Protein AF-A0AAV1KC85-F1 (afdb_monomer)

Mean predicted aligned error: 4.47 Å

InterPro domains:
  IPR036397 Ribonuclease H superfamily [G3DSA:3.30.420.10] (1-70)

Solvent-accessible surface area (backbone atoms only — not comparable to full-atom values): 4545 Å² total; per-residue (Å²): 120,72,85,84,51,89,73,69,48,80,72,70,79,50,70,71,58,55,30,64,71,45,50,52,49,40,55,76,67,71,51,54,56,64,49,63,88,77,49,73,82,95,48,52,83,76,34,65,55,61,66,43,49,48,57,58,46,47,60,58,63,66,68,51,90,59,93,85,65,130

Nearest PDB structures (foldseek):
  3jca-assembly1_E  TM=6.325E-01  e=3.585E-01  Mouse mammary tumor virus
  6qbv-assembly2_D  TM=4.726E-01  e=1.569E+00  Human T-lymphotropic virus 2
  6voy-assembly1_D  TM=4.721E-01  e=1.937E+00  Saccharolobus solfataricus P2

pLDDT: mean 93.09, std 6.51, range [57.5, 98.31]

Secondary structure (DSSP, 8-state):
-GGG----B-----HHHHSHHHHHHHHHTT--B--TTTSPTT-GGG-HIIIIIHHHHHHHHTTS--TT--

Structure (mmCIF, N/CA/C/O backbone):
data_AF-A0AAV1KC85-F1
#
_entry.id   AF-A0AAV1KC85-F1
#
loop_
_atom_site.group_PDB
_atom_site.id
_atom_site.type_symbol
_atom_site.label_atom_id
_atom_site.label_alt_id
_atom_site.label_comp_id
_atom_site.label_asym_id
_atom_site.label_entity_id
_atom_site.label_seq_id
_atom_site.pdbx_PDB_ins_code
_atom_site.Cartn_x
_atom_site.Cartn_y
_atom_site.Cartn_z
_atom_site.occupancy
_atom_site.B_iso_or_equiv
_atom_site.auth_seq_id
_atom_site.auth_comp_id
_atom_site.auth_asym_id
_atom_site.auth_atom_id
_atom_site.pdbx_PDB_model_num
ATOM 1 N N . MET A 1 1 ? -12.340 5.627 -9.789 1.00 69.06 1 MET A N 1
ATOM 2 C CA . MET A 1 1 ? -11.344 5.672 -8.693 1.00 69.06 1 MET A CA 1
ATOM 3 C C . MET A 1 1 ? -10.450 6.889 -8.905 1.00 69.06 1 MET A C 1
ATOM 5 O O . MET A 1 1 ? -10.239 7.262 -10.052 1.00 69.06 1 MET A O 1
ATOM 9 N N . PHE A 1 2 ? -10.053 7.573 -7.829 1.00 83.00 2 PHE A N 1
ATOM 10 C CA . PHE A 1 2 ? -9.190 8.773 -7.821 1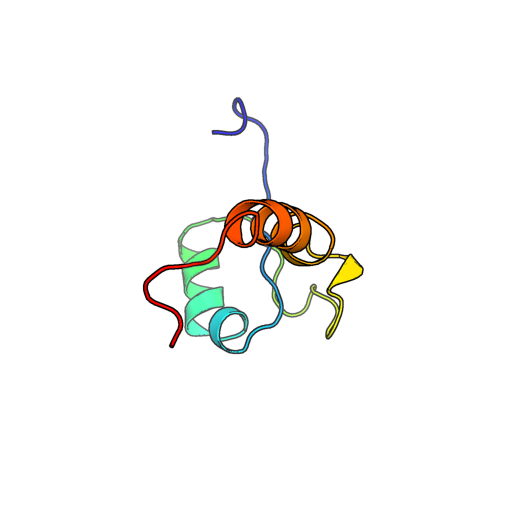.00 83.00 2 PHE A CA 1
ATOM 11 C C . PHE A 1 2 ? -9.559 9.942 -8.763 1.00 83.00 2 PHE A C 1
ATOM 13 O O . PHE A 1 2 ? -8.709 10.776 -9.050 1.00 83.00 2 PHE A O 1
ATOM 20 N N . ASN A 1 3 ? -10.809 10.059 -9.228 1.00 89.25 3 ASN A N 1
ATOM 21 C CA . ASN A 1 3 ? -11.261 11.146 -10.116 1.00 89.25 3 ASN A CA 1
ATOM 22 C C . ASN A 1 3 ? -10.346 11.370 -11.340 1.00 89.25 3 ASN A C 1
ATOM 24 O O . ASN A 1 3 ? -9.989 12.508 -11.640 1.00 89.25 3 ASN A O 1
ATOM 28 N N . ASN A 1 4 ? -9.941 10.289 -12.020 1.00 88.12 4 ASN A N 1
ATOM 29 C CA . ASN A 1 4 ? -9.025 10.322 -13.172 1.00 88.12 4 ASN A CA 1
ATOM 30 C C . ASN A 1 4 ? -7.615 10.872 -12.875 1.00 88.12 4 ASN A C 1
ATOM 32 O O . ASN A 1 4 ? -6.872 11.192 -13.802 1.00 88.12 4 ASN A O 1
ATOM 36 N N . ARG A 1 5 ? -7.223 10.983 -11.601 1.00 92.44 5 ARG A N 1
ATOM 37 C CA . ARG A 1 5 ? -5.857 11.352 -11.223 1.00 92.44 5 ARG A CA 1
ATOM 38 C C . ARG A 1 5 ? -4.932 10.145 -11.305 1.00 92.44 5 ARG A C 1
ATOM 40 O O . ARG A 1 5 ? -5.344 9.017 -11.034 1.00 92.44 5 ARG A O 1
ATOM 47 N N . HIS A 1 6 ? -3.679 10.427 -11.647 1.00 93.00 6 HIS A N 1
ATOM 48 C CA . HIS A 1 6 ? -2.585 9.471 -11.534 1.00 93.00 6 HIS A CA 1
ATOM 49 C C . HIS A 1 6 ? -2.436 9.006 -10.081 1.00 93.00 6 HIS A C 1
ATOM 51 O O . HIS A 1 6 ? -2.662 9.782 -9.147 1.00 93.00 6 HIS A O 1
ATOM 57 N N . TRP A 1 7 ? -2.111 7.732 -9.905 1.00 94.38 7 TRP A N 1
ATOM 58 C CA . TRP A 1 7 ? -1.941 7.094 -8.608 1.00 94.38 7 TRP A CA 1
ATOM 59 C C . TRP A 1 7 ? -0.837 6.044 -8.708 1.00 94.38 7 TRP A C 1
ATOM 61 O O . TRP A 1 7 ? -0.583 5.504 -9.781 1.00 94.38 7 TRP A O 1
ATOM 71 N N . VAL A 1 8 ? -0.201 5.762 -7.575 1.00 95.50 8 VAL A N 1
ATOM 72 C CA . VAL A 1 8 ? 0.836 4.737 -7.445 1.00 95.50 8 VAL A CA 1
ATOM 73 C C . VAL A 1 8 ? 0.416 3.785 -6.333 1.00 95.50 8 VAL A C 1
ATOM 75 O O . VAL A 1 8 ? -0.016 4.222 -5.265 1.00 95.50 8 VAL A O 1
ATOM 78 N N . PHE A 1 9 ? 0.516 2.485 -6.584 1.00 95.31 9 PHE A N 1
ATOM 79 C CA . PHE A 1 9 ? 0.284 1.449 -5.591 1.00 95.31 9 PHE A CA 1
ATOM 80 C C . PHE A 1 9 ? 1.458 1.371 -4.609 1.00 95.31 9 PHE A C 1
ATOM 82 O O . PHE A 1 9 ? 2.611 1.196 -5.005 1.00 95.31 9 PHE A O 1
ATOM 89 N N . GLN A 1 10 ? 1.160 1.473 -3.318 1.00 95.31 10 GLN A N 1
ATOM 90 C CA . GLN A 1 10 ? 2.133 1.347 -2.237 1.00 95.31 10 GLN A CA 1
ATOM 91 C C . GLN A 1 10 ? 1.876 0.049 -1.465 1.00 95.31 10 GLN A C 1
ATOM 93 O O . GLN A 1 10 ? 0.736 -0.247 -1.111 1.00 95.31 10 GLN A O 1
ATOM 98 N N . GLN A 1 11 ? 2.943 -0.697 -1.188 1.00 94.00 11 GLN A N 1
ATOM 99 C CA . GLN A 1 11 ? 2.950 -1.909 -0.367 1.00 94.00 11 GLN A CA 1
ATOM 100 C C . GLN A 1 11 ? 4.238 -1.941 0.466 1.00 94.00 11 GLN A C 1
ATOM 102 O O . GLN A 1 11 ? 5.234 -1.331 0.079 1.00 94.00 11 GLN A O 1
ATOM 107 N N . ASP A 1 12 ? 4.208 -2.622 1.611 1.00 91.94 12 ASP A N 1
ATOM 108 C CA . ASP A 1 12 ? 5.388 -2.793 2.461 1.00 91.94 12 ASP A CA 1
ATOM 109 C C . ASP A 1 12 ? 6.362 -3.850 1.893 1.00 91.94 12 ASP A C 1
ATOM 111 O O . ASP A 1 12 ? 6.127 -4.484 0.860 1.00 91.94 12 ASP A O 1
ATOM 115 N N . SER A 1 13 ? 7.459 -4.080 2.613 1.00 90.62 13 SER A N 1
ATOM 116 C CA . SER A 1 13 ? 8.481 -5.069 2.252 1.00 90.62 13 SER A CA 1
ATOM 117 C C . SER A 1 13 ? 8.206 -6.483 2.788 1.00 90.62 13 SER A C 1
ATOM 119 O O . SER A 1 13 ? 9.153 -7.262 2.952 1.00 90.62 13 SER A O 1
ATOM 121 N N . ALA A 1 14 ? 6.947 -6.857 3.058 1.00 92.44 14 ALA A N 1
ATOM 122 C CA . ALA A 1 14 ? 6.621 -8.226 3.457 1.00 92.44 14 ALA A CA 1
ATOM 123 C C . ALA A 1 14 ? 7.098 -9.242 2.392 1.00 92.44 14 ALA A C 1
ATOM 125 O O . ALA A 1 14 ? 7.073 -8.941 1.193 1.00 92.44 14 ALA A O 1
ATOM 126 N N . PRO A 1 15 ? 7.506 -10.473 2.771 1.00 95.25 15 PRO A N 1
ATOM 127 C CA . PRO A 1 15 ? 8.056 -11.446 1.821 1.00 95.25 15 PRO A CA 1
ATOM 128 C C . PRO A 1 15 ? 7.157 -11.725 0.608 1.00 95.25 15 PRO A C 1
ATOM 130 O O . PRO A 1 15 ? 7.659 -11.892 -0.502 1.00 95.25 15 PRO A O 1
ATOM 133 N N . ALA A 1 16 ? 5.833 -11.721 0.798 1.00 96.81 16 ALA A N 1
ATOM 134 C CA . ALA A 1 16 ? 4.867 -11.908 -0.282 1.00 96.81 16 ALA A CA 1
ATOM 135 C C . ALA A 1 16 ? 4.873 -10.747 -1.293 1.00 96.81 16 ALA A C 1
ATOM 137 O O . ALA A 1 16 ? 4.764 -10.983 -2.495 1.00 96.81 16 ALA A O 1
ATOM 138 N N . HIS A 1 17 ? 5.048 -9.508 -0.831 1.00 95.31 17 HIS A N 1
ATOM 139 C CA . HIS A 1 17 ? 5.117 -8.323 -1.689 1.00 95.31 17 HIS A CA 1
ATOM 140 C C . HIS A 1 17 ? 6.459 -8.233 -2.422 1.00 95.31 17 HIS A C 1
ATOM 142 O O . HIS A 1 17 ? 6.504 -7.838 -3.585 1.00 95.31 17 HIS A O 1
ATOM 148 N N . ARG A 1 18 ? 7.545 -8.691 -1.787 1.00 95.38 18 ARG A N 1
ATOM 149 C CA . ARG A 1 18 ? 8.890 -8.779 -2.384 1.00 95.38 18 ARG A CA 1
ATOM 150 C C . ARG A 1 18 ? 9.066 -9.927 -3.374 1.00 95.38 18 ARG A C 1
ATOM 152 O O . ARG A 1 18 ? 10.046 -9.948 -4.116 1.00 95.38 18 ARG A O 1
ATOM 159 N N . ALA A 1 19 ? 8.173 -10.913 -3.360 1.00 97.56 19 ALA A N 1
ATOM 160 C CA . ALA A 1 19 ? 8.287 -12.072 -4.229 1.00 97.56 19 ALA A CA 1
ATOM 161 C C . ALA A 1 19 ? 8.304 -11.639 -5.701 1.00 97.56 19 ALA A C 1
ATOM 163 O O . ALA A 1 19 ? 7.462 -10.852 -6.137 1.00 97.56 19 ALA A O 1
ATOM 164 N N . LYS A 1 20 ? 9.225 -12.212 -6.484 1.00 97.62 20 LYS A N 1
ATOM 165 C CA . LYS A 1 20 ? 9.340 -11.934 -7.922 1.00 97.62 20 LYS A CA 1
ATOM 166 C C . LYS A 1 20 ? 8.005 -12.116 -8.646 1.00 97.62 20 LYS A C 1
ATOM 168 O O . LYS A 1 20 ? 7.630 -11.274 -9.447 1.00 97.62 20 LYS A O 1
ATOM 173 N N . SER A 1 21 ? 7.255 -13.164 -8.307 1.00 98.25 21 SER A N 1
ATOM 174 C CA . SER A 1 21 ? 5.927 -13.415 -8.876 1.00 98.25 21 SER A CA 1
ATOM 175 C C . SER A 1 21 ? 4.952 -12.257 -8.658 1.00 98.25 21 SER A C 1
ATOM 177 O O . SER A 1 21 ? 4.176 -11.949 -9.555 1.00 98.25 21 SER A O 1
ATOM 179 N N . THR A 1 22 ? 4.992 -11.605 -7.494 1.00 98.12 22 THR A N 1
ATOM 180 C CA . THR A 1 22 ? 4.133 -10.458 -7.171 1.00 98.12 22 THR A CA 1
ATOM 181 C C . THR A 1 22 ? 4.575 -9.207 -7.925 1.00 98.12 22 THR A C 1
ATOM 183 O O . THR A 1 22 ? 3.746 -8.536 -8.536 1.00 98.12 22 THR A O 1
ATOM 186 N N . GLN A 1 23 ? 5.879 -8.919 -7.936 1.00 97.81 23 GLN A N 1
ATOM 187 C CA . GLN A 1 23 ? 6.448 -7.772 -8.654 1.00 97.81 23 GLN A CA 1
ATOM 188 C C . GLN A 1 23 ? 6.200 -7.883 -10.173 1.00 97.81 23 GLN A C 1
ATOM 190 O O . GLN A 1 23 ? 5.716 -6.934 -10.791 1.00 97.81 23 GLN A O 1
ATOM 195 N N . ASP A 1 24 ? 6.445 -9.063 -10.759 1.00 98.19 24 ASP A N 1
ATOM 196 C CA . ASP A 1 24 ? 6.207 -9.352 -12.179 1.00 98.19 24 ASP A CA 1
ATOM 197 C C . ASP A 1 24 ? 4.716 -9.243 -12.524 1.00 98.19 24 ASP A C 1
ATOM 199 O O . ASP A 1 24 ? 4.355 -8.723 -13.580 1.00 98.19 24 ASP A O 1
ATOM 203 N N . TRP A 1 25 ? 3.831 -9.700 -11.630 1.00 98.31 25 TRP A N 1
ATOM 204 C CA . TRP A 1 25 ? 2.388 -9.572 -11.818 1.00 98.31 25 TRP A CA 1
ATOM 205 C C . TRP A 1 25 ? 1.965 -8.103 -11.862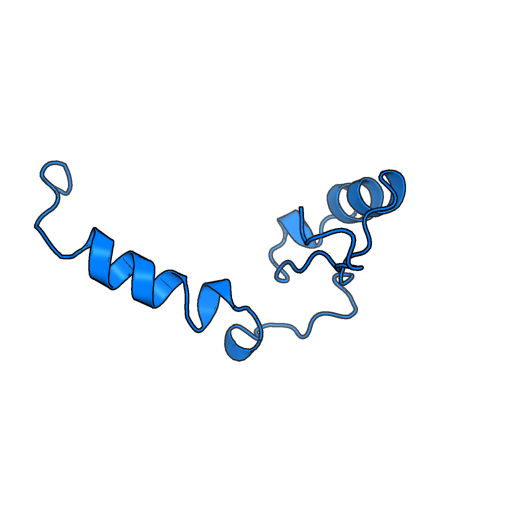 1.00 98.31 25 TRP A C 1
ATOM 207 O O . TRP A 1 25 ? 1.261 -7.721 -12.790 1.00 98.31 25 TRP A O 1
ATOM 217 N N . LEU A 1 26 ? 2.422 -7.263 -10.927 1.00 97.94 26 LEU A N 1
ATOM 218 C CA . LEU A 1 26 ? 2.091 -5.830 -10.908 1.00 97.94 26 LEU A CA 1
ATOM 219 C C . LEU A 1 26 ? 2.563 -5.126 -12.186 1.00 97.94 26 LEU A C 1
ATOM 221 O O . LEU A 1 26 ? 1.773 -4.442 -12.839 1.00 97.94 26 LEU A O 1
ATOM 225 N N . ALA A 1 27 ? 3.809 -5.379 -12.593 1.00 97.31 27 ALA A N 1
ATOM 226 C CA . ALA A 1 27 ? 4.370 -4.833 -13.824 1.00 97.31 27 ALA A CA 1
ATOM 227 C C . ALA A 1 27 ? 3.589 -5.285 -15.071 1.00 97.31 27 ALA A C 1
ATOM 229 O O . ALA A 1 27 ? 3.259 -4.468 -15.926 1.00 97.31 27 ALA A O 1
ATOM 230 N N . ALA A 1 28 ? 3.221 -6.568 -15.158 1.00 98.31 28 ALA A N 1
ATOM 231 C CA . ALA A 1 28 ? 2.462 -7.114 -16.285 1.00 98.31 28 ALA A CA 1
ATOM 232 C C . ALA A 1 28 ? 1.012 -6.602 -16.374 1.00 98.31 28 ALA A C 1
ATOM 234 O O . ALA A 1 28 ? 0.347 -6.851 -17.379 1.00 98.31 28 ALA A O 1
ATOM 235 N N . ARG A 1 29 ? 0.487 -5.950 -15.327 1.00 97.00 29 ARG A N 1
ATOM 236 C CA . ARG A 1 29 ? -0.822 -5.269 -15.347 1.00 97.00 29 ARG A CA 1
ATOM 237 C C . ARG A 1 29 ? -0.710 -3.769 -15.610 1.00 97.00 29 ARG A C 1
ATOM 239 O O . ARG A 1 29 ? -1.735 -3.098 -15.555 1.00 97.00 29 ARG A O 1
ATOM 246 N N . GLU A 1 30 ? 0.494 -3.256 -15.863 1.00 94.44 30 GLU A N 1
ATOM 247 C CA . GLU A 1 30 ? 0.740 -1.818 -16.036 1.00 94.44 30 GLU A CA 1
ATOM 248 C C . GLU A 1 30 ? 0.230 -0.997 -14.838 1.00 94.44 30 GLU A C 1
ATOM 250 O O . GLU A 1 30 ? -0.232 0.135 -14.972 1.00 94.44 30 GLU A O 1
ATOM 255 N N . ILE A 1 31 ? 0.281 -1.590 -13.642 1.00 95.88 31 ILE A N 1
ATOM 256 C CA . ILE A 1 31 ? -0.005 -0.879 -12.400 1.00 95.88 31 ILE A CA 1
ATOM 257 C C . ILE A 1 31 ? 1.264 -0.119 -12.045 1.00 95.88 31 ILE A C 1
ATOM 259 O O . ILE A 1 31 ? 2.304 -0.743 -11.863 1.00 95.88 31 ILE A O 1
ATOM 263 N N . ASP A 1 32 ? 1.189 1.202 -11.909 1.00 96.62 32 ASP A N 1
ATOM 264 C CA . ASP A 1 32 ? 2.280 1.966 -11.311 1.00 96.62 32 ASP A CA 1
ATOM 265 C C . ASP A 1 32 ? 2.363 1.619 -9.826 1.00 96.62 32 ASP A C 1
ATOM 267 O O . ASP A 1 32 ? 1.373 1.719 -9.100 1.00 96.62 32 ASP A O 1
ATOM 271 N N . PHE A 1 33 ? 3.535 1.196 -9.359 1.00 97.00 33 PHE A N 1
ATOM 272 C CA . PHE A 1 33 ? 3.740 0.786 -7.974 1.00 97.00 33 PHE A CA 1
ATOM 273 C C . PHE A 1 33 ? 5.149 1.114 -7.492 1.00 97.00 33 PHE A C 1
ATOM 275 O O . PHE A 1 33 ? 6.088 1.193 -8.285 1.00 97.00 33 PHE A O 1
ATOM 282 N N . ILE A 1 34 ? 5.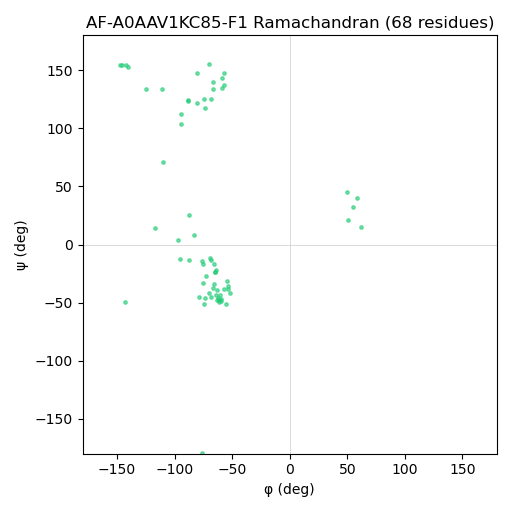297 1.281 -6.179 1.00 96.44 34 ILE A N 1
ATOM 283 C CA . ILE A 1 34 ? 6.612 1.384 -5.546 1.00 96.44 34 ILE A CA 1
ATOM 284 C C . ILE A 1 34 ? 7.224 -0.015 -5.538 1.00 96.44 34 ILE A C 1
ATOM 286 O O . ILE A 1 34 ? 6.667 -0.947 -4.944 1.00 96.44 34 ILE A O 1
ATOM 290 N N . ARG A 1 35 ? 8.352 -0.172 -6.230 1.00 95.25 35 ARG A N 1
ATOM 291 C CA . ARG A 1 35 ? 9.062 -1.448 -6.274 1.00 95.25 35 ARG A CA 1
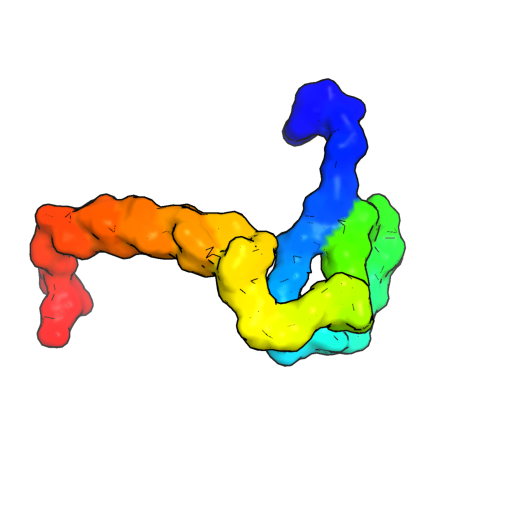ATOM 292 C C . ARG A 1 35 ? 9.678 -1.737 -4.919 1.00 95.25 35 ARG A C 1
ATOM 294 O O . ARG A 1 35 ? 9.967 -0.830 -4.139 1.00 95.25 35 ARG A O 1
ATOM 301 N N . HIS A 1 36 ? 9.896 -3.012 -4.637 1.00 93.00 36 HIS A N 1
ATOM 302 C CA . HIS A 1 36 ? 10.409 -3.388 -3.327 1.00 93.00 36 HIS A CA 1
ATOM 303 C C . HIS A 1 36 ? 11.831 -2.873 -3.052 1.00 93.00 36 HIS A C 1
ATOM 305 O O . HIS A 1 36 ? 12.210 -2.733 -1.894 1.00 93.00 36 HIS A O 1
ATOM 311 N N . GLU A 1 37 ? 12.613 -2.604 -4.098 1.00 94.19 37 GLU A N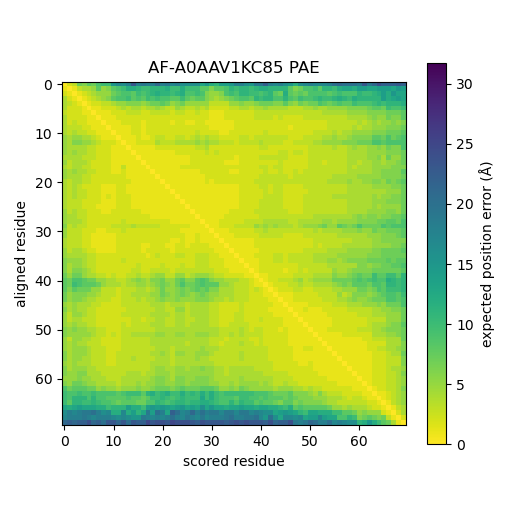 1
ATOM 312 C CA . GLU A 1 37 ? 13.946 -2.008 -4.010 1.00 94.19 37 GLU A CA 1
ATOM 313 C C . GLU A 1 37 ? 13.900 -0.519 -3.644 1.00 94.19 37 GLU A C 1
ATOM 315 O O . GLU A 1 37 ? 14.840 -0.013 -3.033 1.00 94.19 37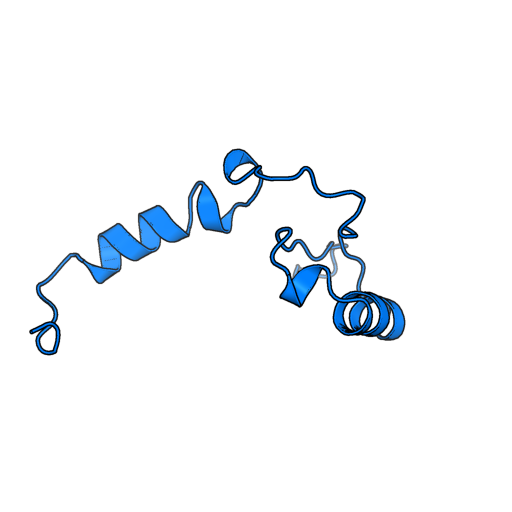 GLU A O 1
ATOM 320 N N . ASP A 1 38 ? 12.806 0.163 -3.991 1.00 94.31 38 ASP A N 1
ATOM 321 C CA . ASP A 1 38 ? 12.600 1.590 -3.732 1.00 94.31 38 ASP A CA 1
ATOM 322 C C . ASP A 1 38 ? 11.972 1.842 -2.346 1.00 94.31 38 ASP A C 1
ATOM 324 O O . ASP A 1 38 ? 11.956 2.976 -1.861 1.00 94.31 38 ASP A O 1
ATOM 328 N N . TRP A 1 39 ? 11.454 0.796 -1.690 1.00 93.56 39 TRP A N 1
ATOM 329 C CA . TRP A 1 39 ? 10.870 0.883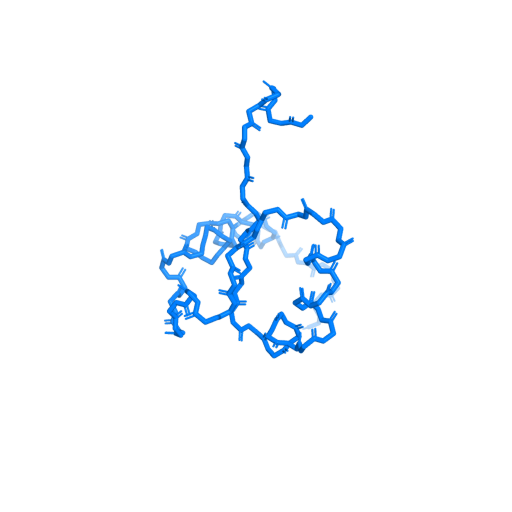 -0.353 1.00 93.56 39 TRP A CA 1
ATOM 330 C C . TRP A 1 39 ? 11.930 0.674 0.746 1.00 93.56 39 TRP A C 1
ATOM 332 O O . TRP A 1 39 ? 12.579 -0.379 0.794 1.00 93.56 39 TRP A O 1
ATOM 342 N N . PRO A 1 40 ? 12.097 1.617 1.690 1.00 93.31 40 PRO A N 1
ATOM 343 C CA . PRO A 1 40 ? 13.039 1.447 2.787 1.00 93.31 40 PRO A CA 1
ATOM 344 C C . PRO A 1 40 ? 12.596 0.319 3.729 1.00 93.31 40 PRO A C 1
ATOM 346 O O . PRO A 1 40 ? 11.436 0.191 4.124 1.00 93.31 40 PRO A O 1
ATOM 349 N N . SER A 1 41 ? 13.545 -0.545 4.087 1.00 86.81 41 SER A N 1
ATOM 350 C CA . SER A 1 41 ? 13.270 -1.664 4.990 1.00 86.81 41 SER A CA 1
ATOM 351 C C . SER A 1 41 ? 12.917 -1.165 6.392 1.00 86.81 41 SER A C 1
ATOM 353 O O . SER A 1 41 ? 13.564 -0.258 6.906 1.00 86.81 41 SER A O 1
ATOM 355 N N . SER A 1 42 ? 11.936 -1.813 7.027 1.00 87.19 42 SER A N 1
ATOM 356 C CA . SER A 1 42 ? 11.519 -1.528 8.409 1.00 87.19 42 SER A CA 1
ATOM 357 C C . SER A 1 42 ? 11.054 -0.084 8.653 1.00 87.19 42 SER A C 1
ATOM 359 O O . SER A 1 42 ? 11.344 0.480 9.705 1.00 87.19 42 SER A O 1
ATOM 361 N N . SER A 1 43 ? 10.309 0.496 7.706 1.00 91.38 43 SER A N 1
ATOM 362 C CA . SER A 1 43 ? 9.762 1.861 7.796 1.00 91.38 43 SER A CA 1
ATOM 363 C C . SER A 1 43 ? 8.233 1.887 7.967 1.00 91.38 43 SER A C 1
ATOM 365 O O . SER A 1 43 ? 7.516 2.253 7.031 1.00 91.38 43 SER A O 1
ATOM 367 N N . PRO A 1 44 ? 7.695 1.490 9.139 1.00 89.81 44 PRO A N 1
ATOM 368 C CA . PRO A 1 44 ? 6.256 1.575 9.410 1.00 89.81 44 PRO A CA 1
ATOM 369 C C . P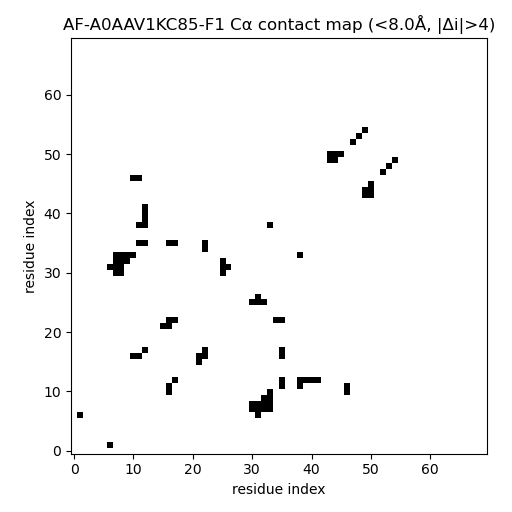RO A 1 44 ? 5.756 3.030 9.450 1.00 89.81 44 PRO A C 1
ATOM 371 O O . PRO A 1 44 ? 4.592 3.304 9.178 1.00 89.81 44 PRO A O 1
ATOM 374 N N . ASP A 1 45 ? 6.644 3.984 9.729 1.00 93.00 45 ASP A N 1
ATOM 375 C CA . ASP A 1 45 ? 6.375 5.423 9.715 1.00 93.00 45 ASP A CA 1
ATOM 376 C C . ASP A 1 45 ? 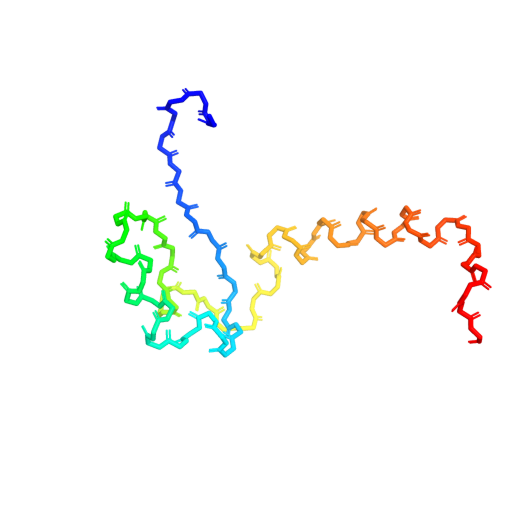6.017 5.963 8.323 1.00 93.00 45 ASP A C 1
ATOM 378 O O . ASP A 1 45 ? 5.351 6.991 8.214 1.00 93.00 45 ASP A O 1
ATOM 382 N N . LEU A 1 46 ? 6.403 5.258 7.256 1.00 92.69 46 LEU A N 1
ATOM 383 C CA . LEU A 1 46 ? 6.095 5.640 5.878 1.00 92.69 46 LEU A CA 1
ATOM 384 C C . LEU A 1 46 ? 4.846 4.949 5.322 1.00 92.69 46 LEU A C 1
ATOM 386 O O . LEU A 1 46 ? 4.354 5.347 4.264 1.00 92.69 46 LEU A O 1
ATOM 390 N N . ASN A 1 47 ? 4.324 3.920 5.996 1.00 93.75 47 ASN A N 1
ATOM 391 C CA . ASN A 1 47 ? 3.135 3.193 5.563 1.00 93.75 47 ASN A CA 1
ATOM 392 C C . ASN A 1 47 ? 1.872 3.763 6.237 1.00 93.75 47 ASN A C 1
ATOM 394 O O . ASN A 1 47 ? 1.698 3.566 7.440 1.00 93.75 47 ASN A O 1
ATOM 398 N N . PRO A 1 48 ? 0.945 4.409 5.495 1.00 93.75 48 PRO A N 1
ATOM 399 C CA . PRO A 1 48 ? -0.294 4.955 6.059 1.00 93.75 48 PRO A CA 1
ATOM 400 C C . PRO A 1 48 ? -1.133 3.943 6.825 1.00 93.75 48 PRO A C 1
ATOM 402 O O . PRO A 1 48 ? -1.807 4.315 7.791 1.00 93.75 48 PRO A O 1
ATOM 405 N N . LEU A 1 49 ? -1.082 2.674 6.409 1.00 94.44 49 LEU A N 1
ATOM 406 C CA . LEU A 1 49 ? -1.757 1.609 7.130 1.00 94.44 49 LEU A CA 1
ATOM 407 C C . LEU A 1 49 ? -1.194 1.474 8.548 1.00 94.44 49 LEU A C 1
ATOM 409 O O . LEU A 1 49 ? -1.969 1.517 9.500 1.00 94.44 49 LEU A O 1
ATOM 413 N N . ASP A 1 50 ? 0.130 1.444 8.688 1.00 93.88 50 ASP A N 1
ATOM 414 C CA . ASP A 1 50 ? 0.818 1.235 9.962 1.00 93.88 50 ASP A CA 1
ATOM 415 C C . ASP A 1 50 ? 0.780 2.461 10.872 1.00 93.88 50 ASP A C 1
ATOM 417 O O . ASP A 1 50 ? 0.359 2.351 12.023 1.00 93.88 50 ASP A O 1
ATOM 421 N N . TYR A 1 51 ? 1.156 3.647 10.381 1.00 93.25 51 TYR A N 1
ATOM 422 C CA . TYR A 1 51 ? 1.267 4.815 11.263 1.00 93.25 51 TYR A CA 1
ATOM 423 C C . TYR A 1 51 ? -0.085 5.434 11.648 1.00 93.25 51 TYR A C 1
ATOM 425 O O . TYR A 1 51 ? -0.129 6.272 12.554 1.00 93.25 51 TYR A O 1
ATOM 433 N N . LYS A 1 52 ? -1.192 5.094 10.962 1.00 95.44 52 LYS A N 1
ATOM 434 C CA . LYS A 1 52 ? -2.496 5.707 11.268 1.00 95.44 52 LYS A CA 1
ATOM 435 C C . LYS A 1 52 ? -3.713 4.804 11.169 1.00 95.44 52 LYS A C 1
ATOM 437 O O . LYS A 1 52 ? -4.553 4.851 12.070 1.00 95.44 52 LYS A O 1
ATOM 442 N N . ILE A 1 53 ? -3.886 4.069 10.071 1.00 96.62 53 ILE A N 1
ATOM 443 C CA . ILE A 1 53 ? -5.158 3.371 9.831 1.00 96.62 53 ILE A CA 1
ATOM 444 C C . ILE A 1 53 ? -5.345 2.214 10.811 1.00 96.62 53 ILE A C 1
ATOM 446 O O . ILE A 1 53 ? -6.443 2.081 11.349 1.00 96.62 53 ILE A O 1
ATOM 450 N N . TRP A 1 54 ? -4.302 1.430 11.094 1.00 95.81 54 TRP A N 1
ATOM 451 C CA . TRP A 1 54 ? -4.389 0.315 12.037 1.00 95.81 54 TRP A CA 1
ATOM 452 C C . TRP A 1 54 ? -4.698 0.776 13.454 1.00 95.81 54 TRP A C 1
ATOM 454 O O . TRP A 1 54 ? -5.613 0.223 14.053 1.00 95.81 54 TRP A O 1
ATOM 464 N N . GLN A 1 55 ? -4.057 1.846 13.935 1.00 96.06 55 GLN A N 1
ATOM 465 C CA . GLN A 1 55 ? -4.394 2.444 15.231 1.00 96.06 55 GLN A CA 1
ATOM 466 C C . GLN A 1 55 ? -5.886 2.812 15.303 1.00 96.06 55 GLN A C 1
ATOM 468 O O . GLN A 1 55 ? -6.596 2.425 16.226 1.00 96.06 55 GLN A O 1
ATOM 473 N N . HIS A 1 56 ? -6.387 3.543 14.304 1.00 97.25 56 HIS A N 1
ATOM 474 C CA . HIS A 1 56 ? -7.788 3.974 14.283 1.00 97.25 56 HIS A CA 1
ATOM 475 C C . HIS A 1 56 ? -8.767 2.800 14.163 1.00 97.25 56 HIS A C 1
ATOM 477 O O . HIS A 1 56 ? -9.882 2.850 14.688 1.00 97.25 56 HIS A O 1
ATOM 483 N N . LEU A 1 57 ? -8.380 1.750 13.437 1.00 97.25 57 LEU A N 1
ATOM 484 C CA . LEU A 1 57 ? -9.177 0.538 13.319 1.00 97.25 57 LEU A CA 1
ATOM 485 C C . LEU A 1 57 ? -9.222 -0.218 14.646 1.00 97.25 57 LEU A C 1
ATOM 487 O O . LEU A 1 57 ? -10.307 -0.622 15.051 1.00 97.25 57 LEU A O 1
ATOM 491 N N . GLU A 1 58 ? -8.083 -0.374 15.315 1.00 96.44 58 GLU A N 1
ATOM 492 C CA . GLU A 1 58 ? -7.965 -1.029 16.617 1.00 96.44 58 GLU A CA 1
ATOM 493 C C . GLU A 1 58 ? -8.815 -0.315 17.670 1.00 96.44 58 GLU A C 1
ATOM 495 O O . GLU A 1 58 ? -9.643 -0.953 18.313 1.00 96.44 58 GLU A O 1
ATOM 500 N N . GLU A 1 59 ? -8.715 1.013 17.771 1.00 97.19 59 GLU A N 1
ATOM 501 C CA . GLU A 1 59 ? -9.529 1.822 18.691 1.00 97.19 59 GLU A CA 1
ATOM 502 C C . GLU A 1 59 ? -11.036 1.569 18.506 1.00 97.19 59 GLU A C 1
ATOM 504 O O . GLU A 1 59 ? -11.797 1.503 19.474 1.00 97.19 59 GLU A O 1
ATOM 509 N N . LYS A 1 60 ? -11.487 1.394 17.258 1.00 96.38 60 LYS A N 1
ATOM 510 C CA . LYS A 1 60 ? -12.893 1.101 16.949 1.00 96.38 60 LYS A CA 1
ATOM 511 C C . LYS A 1 60 ? -13.260 -0.355 17.183 1.00 96.38 60 LYS A C 1
ATOM 513 O O . LYS A 1 60 ? -14.327 -0.618 17.742 1.00 96.38 60 LYS A O 1
ATOM 518 N N . ALA A 1 61 ? -12.419 -1.282 16.736 1.00 95.31 61 ALA A N 1
ATOM 519 C CA . ALA A 1 61 ? -12.646 -2.714 16.864 1.00 95.31 61 ALA A CA 1
ATOM 520 C C . ALA A 1 61 ? -12.716 -3.098 18.345 1.00 95.31 61 ALA A C 1
ATOM 522 O O . ALA A 1 61 ? -13.715 -3.665 18.776 1.00 95.31 61 ALA A O 1
ATOM 523 N N . CYS A 1 62 ? -11.741 -2.646 19.128 1.00 94.69 62 CYS A N 1
ATOM 524 C CA . CYS A 1 62 ? -11.601 -2.928 20.552 1.00 94.69 62 CYS A CA 1
ATOM 525 C C . CYS A 1 62 ? -12.442 -1.999 21.446 1.00 94.69 62 CYS A C 1
ATOM 527 O O . CYS A 1 62 ? -12.316 -2.037 22.669 1.00 94.69 62 CYS A O 1
ATOM 529 N N . SER A 1 63 ? -13.325 -1.168 20.874 1.00 96.06 63 SER A N 1
ATOM 530 C CA . SER A 1 63 ? -14.194 -0.267 21.653 1.00 96.06 63 SER A CA 1
ATOM 531 C C . SER A 1 63 ? -15.214 -1.005 22.529 1.00 96.06 63 SER A C 1
ATOM 533 O O . SER A 1 63 ? -15.805 -0.411 23.434 1.00 96.06 63 SER A O 1
ATOM 535 N N . LYS A 1 64 ? -15.451 -2.293 22.253 1.00 94.25 64 LYS A N 1
ATOM 536 C CA . LYS A 1 64 ? -16.329 -3.185 23.016 1.00 94.25 64 LYS A CA 1
ATOM 537 C C . LYS A 1 64 ? -15.691 -4.574 23.120 1.00 94.25 64 LYS A C 1
ATOM 539 O O . LYS A 1 64 ? -14.977 -4.965 22.200 1.00 94.25 64 LYS A O 1
ATOM 544 N N . PRO A 1 65 ? -15.990 -5.348 24.178 1.00 90.81 65 PRO A N 1
ATOM 545 C CA . PRO A 1 65 ? -15.544 -6.732 24.279 1.00 90.81 65 PRO A CA 1
ATOM 546 C C . PRO A 1 65 ? -16.022 -7.564 23.087 1.00 90.81 65 PRO A C 1
ATOM 548 O O . PRO A 1 65 ? -17.180 -7.466 22.668 1.00 90.81 65 PRO A O 1
ATOM 551 N N . HIS A 1 66 ? -15.137 -8.405 22.563 1.00 90.56 66 HIS A N 1
ATOM 552 C CA . HIS A 1 66 ? -15.478 -9.330 21.493 1.00 90.56 66 HIS A CA 1
ATOM 553 C C . HIS A 1 66 ? -16.002 -10.639 22.099 1.00 90.56 66 HIS A C 1
ATOM 555 O O . HIS A 1 66 ? -15.284 -11.271 22.867 1.00 90.56 66 HIS A O 1
ATOM 561 N N . PRO A 1 67 ? -17.220 -11.088 21.745 1.00 88.44 67 PRO A N 1
ATOM 562 C CA . PRO A 1 67 ? -17.861 -12.247 22.376 1.00 88.44 67 PRO A CA 1
ATOM 563 C C . PRO A 1 67 ? -17.191 -13.590 22.048 1.00 88.44 67 PRO A C 1
ATOM 565 O O . PRO A 1 67 ? -17.523 -14.593 22.667 1.00 88.44 67 PRO A O 1
ATOM 568 N N . ASN A 1 68 ? -16.277 -13.602 21.073 1.00 87.88 68 ASN A N 1
ATOM 569 C CA . ASN A 1 68 ? -15.590 -14.795 20.576 1.00 87.88 68 ASN A CA 1
ATOM 570 C C . ASN A 1 68 ? -14.070 -14.735 20.814 1.00 87.88 68 ASN A C 1
ATOM 572 O O . ASN A 1 68 ? -13.326 -15.470 20.168 1.00 87.88 68 ASN A O 1
ATOM 576 N N . LEU A 1 69 ? -13.602 -13.813 21.660 1.00 74.69 69 LEU A N 1
ATOM 577 C CA . LEU A 1 69 ? -12.251 -13.871 22.207 1.00 74.69 69 LEU A CA 1
ATOM 578 C C . LEU A 1 69 ? -12.370 -14.586 23.556 1.00 74.69 69 LEU A C 1
ATOM 580 O O . LEU A 1 69 ? -12.915 -14.009 24.496 1.00 74.69 69 LEU A O 1
ATOM 584 N N . GLU A 1 70 ? -11.967 -15.858 23.589 1.00 57.50 70 GLU A N 1
ATOM 585 C CA . GLU A 1 70 ? -11.766 -16.613 24.837 1.00 57.50 70 GLU A CA 1
ATOM 586 C C . GLU A 1 70 ? -10.631 -16.009 25.674 1.00 57.50 70 GLU A C 1
ATOM 588 O O . GLU A 1 70 ? -9.626 -15.555 25.073 1.00 57.50 70 GLU A O 1
#

Radius of gyration: 16.18 Å; Cα contacts (8 Å, |Δi|>4): 46; chains: 1; bounding box: 32×28×41 Å

Organism: NCBI:txid213953

Foldseek 3Di:
DPPPDDDEAEDALDVVCQDPVNQVVCVVVVGHYQHNVNHDHPCLVPPCCRPPVVVVVCCVVVVDDDPPDD

Sequence (70 aa):
MFNNRHWVFQQDSAPAHRAKSTQDWLAAREIDFIRHEDWPSSSPDLNPLDYKIWQHLEEKACSKPHPNLE